Protein AF-A0A6G8PXY1-F1 (afdb_monomer)

InterPro domains:
  IPR009100 Acyl-CoA dehydrogenase/oxidase, N-terminal and middle domain superfamily [SSF56645] (27-112)
  IPR013786 Acyl-CoA dehydrogenase/oxidase, N-terminal [PF02771] (33-101)
  IPR037069 Acyl-CoA dehydrogenase/oxidase, N-terminal domain superfamily [G3DSA:1.10.540.10] (20-111)

Organism: NCBI:txid2653852

Sequence (145 aa):
MKAVEERNGASGGWVGPGSAGFDRLLEGIGAGAAARDADPAFPEEPFRSLASAGLLSLPVPELPDGPGRRATVGEEWRVLRAVAAADGSVGRILDGHYNAVERLTVLAPSPFAAGSSRRSPPGSCAWGSGGRPRPRRGRARAPRA

Secondary structure (DSSP, 8-state):
----------SS----TTSHHHHHHHHHHHTTHHHHHHS----HHHHHHHHHTTGGGTTSPPPTT-SSPPPPHHHHHHHHHHHHHH-HHHHHHHHHHHHHHHHHHHHS-HHHHHHHTTS--TT------S--PPP--PPPPPPP-

Solvent-accessible surface area (backbone atoms only — not comparable to full-atom values): 9081 Å² total; per-residue (Å²): 140,78,84,84,76,85,77,86,78,84,90,74,69,68,54,50,89,95,35,75,65,30,53,53,50,39,51,62,40,28,75,49,30,71,60,35,73,75,53,82,64,84,63,60,66,52,52,46,51,37,26,70,30,47,62,74,55,37,70,49,76,60,51,101,89,47,92,68,79,53,57,50,70,72,53,52,51,51,52,45,52,51,41,29,72,35,19,56,69,59,21,53,49,49,51,44,25,46,51,48,50,46,48,40,65,76,66,42,62,71,73,52,55,67,47,58,76,73,68,58,61,91,63,74,76,89,53,56,90,71,76,77,81,77,80,78,81,74,80,81,79,77,84,80,130

Radius of gyration: 18.7 Å; Cα contacts (8 Å, |Δi|>4): 109; chains: 1; bounding box: 47×66×46 Å

pLDDT: mean 73.66, std 24.84, range [31.2, 98.44]

Structure (mmCIF, N/CA/C/O backbone):
data_AF-A0A6G8PXY1-F1
#
_entry.id   AF-A0A6G8PXY1-F1
#
loop_
_atom_site.group_PDB
_atom_site.id
_atom_site.type_symbol
_atom_site.label_atom_id
_atom_site.label_alt_id
_atom_site.label_comp_id
_atom_site.label_asym_id
_atom_site.label_entity_id
_atom_site.label_seq_id
_atom_site.pdbx_PDB_ins_code
_atom_site.Cartn_x
_atom_site.Cartn_y
_atom_site.Cartn_z
_atom_site.occupancy
_atom_site.B_iso_or_equiv
_atom_site.auth_seq_id
_atom_site.auth_comp_id
_atom_site.auth_asym_id
_atom_site.auth_atom_id
_atom_site.pdbx_PDB_model_num
ATOM 1 N N . MET A 1 1 ? -29.220 -22.971 12.466 1.00 35.88 1 MET A N 1
ATOM 2 C CA . MET A 1 1 ? -28.282 -22.618 11.379 1.00 35.88 1 MET A CA 1
ATOM 3 C C . MET A 1 1 ? -28.908 -21.487 10.575 1.00 35.88 1 MET A C 1
ATOM 5 O O . MET A 1 1 ? -29.865 -21.741 9.859 1.00 35.88 1 MET A O 1
ATOM 9 N N . LYS A 1 2 ? -28.478 -20.235 10.785 1.00 31.20 2 LYS A N 1
ATOM 10 C CA . LYS A 1 2 ? -28.945 -19.075 10.007 1.00 31.20 2 LYS A CA 1
ATOM 11 C C . LYS A 1 2 ? -27.830 -18.661 9.054 1.00 31.20 2 LYS A C 1
ATOM 13 O O . LYS A 1 2 ? -26.686 -18.539 9.482 1.00 31.20 2 LYS A O 1
ATOM 18 N N . ALA A 1 3 ? -28.198 -18.511 7.786 1.00 33.19 3 ALA A N 1
ATOM 19 C CA . ALA A 1 3 ? -27.344 -18.040 6.712 1.00 33.19 3 ALA A CA 1
ATOM 20 C C . ALA A 1 3 ? -26.715 -16.687 7.075 1.00 33.19 3 ALA A C 1
ATOM 22 O O . ALA A 1 3 ? -27.399 -15.790 7.571 1.00 33.19 3 ALA A O 1
ATOM 23 N N . VAL A 1 4 ? -25.407 -16.573 6.847 1.00 36.88 4 VAL A N 1
ATOM 24 C CA . VAL A 1 4 ? -24.683 -15.304 6.877 1.00 36.88 4 VAL A CA 1
ATOM 25 C C . VAL A 1 4 ? -24.934 -14.644 5.530 1.00 36.88 4 VAL A C 1
ATOM 27 O O . VAL A 1 4 ? -24.418 -15.074 4.506 1.00 36.88 4 VAL A O 1
ATOM 30 N N . GLU A 1 5 ? -25.816 -13.656 5.547 1.00 33.09 5 GLU A N 1
ATOM 31 C CA . GLU A 1 5 ? -26.174 -12.834 4.402 1.00 33.09 5 GLU A CA 1
ATOM 32 C C . GLU A 1 5 ? -25.056 -11.811 4.160 1.00 33.09 5 GLU A C 1
ATOM 34 O O . GLU A 1 5 ? -24.756 -10.976 5.020 1.00 33.09 5 GLU A O 1
ATOM 39 N N . GLU A 1 6 ? -24.409 -11.925 2.999 1.00 41.97 6 GLU A N 1
ATOM 40 C CA . GLU A 1 6 ? -23.443 -10.963 2.477 1.00 41.97 6 GLU A CA 1
ATOM 41 C C . GLU A 1 6 ? -24.106 -9.589 2.354 1.00 41.97 6 GLU A C 1
ATOM 43 O O . GLU A 1 6 ? -24.985 -9.359 1.523 1.00 41.97 6 GLU A O 1
ATOM 48 N N . ARG A 1 7 ? -23.681 -8.645 3.196 1.00 40.31 7 ARG A N 1
ATOM 49 C CA . ARG A 1 7 ? -24.089 -7.247 3.065 1.00 40.31 7 ARG A CA 1
ATOM 50 C C . ARG A 1 7 ? -23.106 -6.528 2.153 1.00 40.31 7 ARG A C 1
ATOM 52 O O . ARG A 1 7 ? -22.004 -6.178 2.565 1.00 40.31 7 ARG A O 1
ATOM 59 N N . ASN A 1 8 ? -23.555 -6.300 0.921 1.00 40.78 8 ASN A N 1
ATOM 60 C CA . ASN A 1 8 ? -22.999 -5.329 -0.016 1.00 40.78 8 ASN A CA 1
ATOM 61 C C . ASN A 1 8 ? -22.863 -3.951 0.662 1.00 40.78 8 ASN A C 1
ATOM 63 O O . ASN A 1 8 ? -23.861 -3.316 1.004 1.00 40.78 8 ASN A O 1
ATOM 67 N N . GLY A 1 9 ? -21.618 -3.517 0.880 1.00 32.31 9 GLY A N 1
ATOM 68 C CA . GLY A 1 9 ? -21.267 -2.235 1.494 1.00 32.31 9 GLY A CA 1
ATOM 69 C C . GLY A 1 9 ? -21.221 -1.089 0.480 1.00 32.31 9 GLY A C 1
ATOM 70 O O . GLY A 1 9 ? -20.719 -1.240 -0.632 1.00 32.31 9 GLY A O 1
ATOM 71 N N . ALA A 1 10 ? -21.762 0.058 0.883 1.00 37.19 10 ALA A N 1
ATOM 72 C CA . ALA A 1 10 ? -21.988 1.242 0.066 1.00 37.19 10 ALA A CA 1
ATOM 73 C C . ALA A 1 10 ? -20.711 2.050 -0.272 1.00 37.19 10 ALA A C 1
ATOM 75 O O . ALA A 1 10 ? -19.890 2.332 0.594 1.00 37.19 10 ALA A O 1
ATOM 76 N N . SER A 1 11 ? -20.619 2.452 -1.549 1.00 41.25 11 SER A N 1
ATOM 77 C CA . SER A 1 11 ? -20.030 3.683 -2.126 1.00 41.25 11 SER A CA 1
ATOM 78 C C . SER A 1 11 ? -18.721 4.250 -1.540 1.00 41.25 11 SER A C 1
ATOM 80 O O . SER A 1 11 ? -18.736 5.159 -0.713 1.00 41.25 11 SER A O 1
ATOM 82 N N . GLY A 1 12 ? -17.595 3.790 -2.096 1.00 43.91 12 GLY A N 1
ATOM 83 C CA . GLY A 1 12 ? -16.233 4.294 -1.870 1.00 43.91 12 GLY A CA 1
ATOM 84 C C . GLY A 1 12 ? -15.242 3.146 -2.047 1.00 43.91 12 GLY A C 1
ATOM 85 O O . GLY A 1 12 ? -14.830 2.548 -1.063 1.00 43.91 12 GLY A O 1
ATOM 86 N N . GLY A 1 13 ? -14.994 2.755 -3.303 1.00 57.94 13 GLY A N 1
ATOM 87 C CA . GLY A 1 13 ? -14.537 1.420 -3.718 1.00 57.94 13 GLY A CA 1
ATOM 88 C C . GLY A 1 13 ? -13.261 0.908 -3.051 1.00 57.94 13 GLY A C 1
ATOM 89 O O . GLY A 1 13 ? -12.173 1.038 -3.602 1.00 57.94 13 GLY A O 1
ATOM 90 N N . TRP A 1 14 ? -13.409 0.258 -1.900 1.00 66.81 14 TRP A N 1
ATOM 91 C CA . TRP A 1 14 ? -12.370 -0.591 -1.341 1.00 66.81 14 TRP A CA 1
ATOM 92 C C . TRP A 1 14 ? -12.110 -1.756 -2.295 1.00 66.81 14 TRP A C 1
ATOM 94 O O . TRP A 1 14 ? -13.006 -2.544 -2.606 1.00 66.81 14 TRP A O 1
ATOM 104 N N . VAL A 1 15 ? -10.869 -1.858 -2.758 1.00 77.25 15 VAL A N 1
ATOM 105 C CA . VAL A 1 15 ? -10.407 -2.954 -3.605 1.00 77.25 15 VAL A CA 1
ATOM 106 C C . VAL A 1 15 ? -9.635 -3.929 -2.719 1.00 77.25 15 VAL A C 1
ATOM 108 O O . VAL A 1 15 ? -8.448 -3.750 -2.449 1.00 77.25 15 VAL A O 1
ATOM 111 N N . GLY A 1 16 ? -10.348 -4.920 -2.185 1.00 80.75 16 GLY A N 1
ATOM 112 C CA . GLY A 1 16 ? -9.810 -5.853 -1.196 1.00 80.75 16 GLY A CA 1
ATOM 113 C C . GLY A 1 16 ? -8.918 -6.954 -1.786 1.00 80.75 16 GLY A C 1
ATOM 114 O O . GLY A 1 16 ? -9.104 -7.326 -2.951 1.00 80.75 16 GLY A O 1
ATOM 115 N N . PRO A 1 17 ? -7.993 -7.530 -0.989 1.00 86.62 17 PRO A N 1
ATOM 116 C CA . PRO A 1 17 ? -7.216 -8.704 -1.385 1.00 86.62 17 PRO A CA 1
ATOM 117 C C . PRO A 1 17 ? -8.090 -9.849 -1.906 1.00 86.62 17 PRO A C 1
ATOM 119 O O . PRO A 1 17 ? -9.110 -10.169 -1.298 1.00 86.62 17 PRO A O 1
ATOM 122 N N . GLY A 1 18 ? -7.669 -10.481 -3.006 1.00 85.19 18 GLY A N 1
ATOM 123 C CA . GLY A 1 18 ? -8.407 -11.571 -3.657 1.00 85.19 18 GLY A CA 1
ATOM 124 C C . GLY A 1 18 ? -9.500 -11.117 -4.632 1.00 85.19 18 GLY A C 1
ATOM 125 O O . GLY A 1 18 ? -10.231 -11.954 -5.153 1.00 85.19 18 GLY A O 1
ATOM 126 N N . SER A 1 19 ? -9.628 -9.810 -4.884 1.00 92.19 19 SER A N 1
ATOM 127 C CA . SER A 1 19 ? -10.491 -9.278 -5.943 1.00 92.19 19 SER A CA 1
ATOM 128 C C . SER A 1 19 ? -9.710 -9.036 -7.236 1.00 92.19 19 SER A C 1
ATOM 130 O O . SER A 1 19 ? -8.560 -8.606 -7.203 1.00 92.19 19 SER A O 1
ATOM 132 N N . ALA A 1 20 ? -10.374 -9.172 -8.388 1.00 93.44 20 ALA A N 1
ATOM 133 C CA . ALA A 1 20 ? -9.759 -8.881 -9.688 1.00 93.44 20 ALA A CA 1
ATOM 134 C C . ALA A 1 20 ? -9.265 -7.425 -9.816 1.00 93.44 20 ALA A C 1
ATOM 136 O O . ALA A 1 20 ? -8.325 -7.139 -10.554 1.00 93.44 20 ALA A O 1
ATOM 137 N N . GLY A 1 21 ? -9.899 -6.482 -9.107 1.00 94.06 21 GLY A N 1
ATOM 138 C CA . GLY A 1 21 ? -9.422 -5.100 -9.046 1.00 94.06 21 GLY A CA 1
ATOM 139 C C . GLY A 1 21 ? -8.091 -4.979 -8.303 1.00 94.06 21 GLY A C 1
ATOM 140 O O . GLY A 1 21 ? -7.250 -4.170 -8.688 1.00 94.06 21 GLY A O 1
ATOM 141 N N . PHE A 1 22 ? -7.895 -5.786 -7.258 1.00 95.88 22 PHE A N 1
ATOM 142 C CA . PHE A 1 22 ? -6.674 -5.779 -6.459 1.00 95.88 22 PHE A CA 1
ATOM 143 C C . PHE A 1 22 ? -5.521 -6.372 -7.252 1.00 95.88 22 PHE A C 1
ATOM 145 O O . PHE A 1 22 ? -4.450 -5.777 -7.301 1.00 95.88 22 PHE A O 1
ATOM 152 N N . ASP A 1 23 ? -5.773 -7.473 -7.954 1.00 96.75 23 ASP A N 1
ATOM 153 C CA . ASP A 1 23 ? -4.770 -8.124 -8.794 1.00 96.75 23 ASP A CA 1
ATOM 154 C C . ASP A 1 23 ? -4.279 -7.179 -9.902 1.00 96.75 23 ASP A C 1
ATOM 156 O O . ASP A 1 23 ? -3.077 -6.975 -10.052 1.00 96.75 23 ASP A O 1
ATOM 160 N N . ARG A 1 24 ? -5.195 -6.479 -10.589 1.00 97.00 24 ARG A N 1
ATOM 161 C CA . ARG A 1 24 ? -4.835 -5.455 -11.592 1.00 97.00 24 ARG A CA 1
ATOM 162 C C . ARG A 1 24 ? -4.035 -4.294 -11.006 1.00 97.00 24 ARG A C 1
ATOM 164 O O . ARG A 1 24 ? -3.137 -3.766 -11.660 1.00 97.00 24 ARG A O 1
ATOM 171 N N . LEU A 1 25 ? -4.368 -3.866 -9.787 1.00 97.12 25 LEU A N 1
ATOM 172 C CA . LEU A 1 25 ? -3.605 -2.835 -9.087 1.00 97.12 25 LEU A CA 1
ATOM 173 C C . LEU A 1 25 ? -2.172 -3.318 -8.821 1.00 97.12 25 LEU A C 1
ATOM 175 O O . LEU A 1 25 ? -1.230 -2.568 -9.071 1.00 97.12 25 LEU A O 1
ATOM 179 N N . LEU A 1 26 ? -1.995 -4.559 -8.360 1.00 98.25 26 LEU A N 1
ATOM 180 C CA . LEU A 1 26 ? -0.672 -5.136 -8.110 1.00 98.25 26 LEU A CA 1
ATOM 181 C C . LEU A 1 26 ? 0.139 -5.300 -9.398 1.00 98.25 26 LEU A C 1
ATOM 183 O O . LEU A 1 26 ? 1.320 -4.965 -9.404 1.00 98.25 26 LEU A O 1
ATOM 187 N N . GLU A 1 27 ? -0.486 -5.746 -10.489 1.00 97.94 27 GLU A N 1
ATOM 188 C CA . GLU A 1 27 ? 0.149 -5.818 -11.811 1.00 97.94 27 GLU A CA 1
ATOM 189 C C . GLU A 1 27 ? 0.673 -4.445 -12.255 1.00 97.94 27 GLU A C 1
ATOM 191 O O . GLU A 1 27 ? 1.832 -4.317 -12.653 1.00 97.94 27 GLU A O 1
ATOM 196 N N . GLY A 1 28 ? -0.147 -3.395 -12.125 1.00 97.56 28 GLY A N 1
ATOM 197 C CA . GLY A 1 28 ? 0.248 -2.026 -12.464 1.00 97.56 28 GLY A CA 1
ATOM 198 C C . GLY A 1 28 ? 1.390 -1.491 -11.594 1.00 97.56 28 GLY A C 1
ATOM 199 O O . GLY A 1 28 ? 2.280 -0.799 -12.092 1.00 97.56 28 GLY A O 1
ATOM 200 N N . ILE A 1 29 ? 1.406 -1.840 -10.305 1.00 97.75 29 ILE A N 1
ATOM 201 C CA . ILE A 1 29 ? 2.520 -1.518 -9.407 1.00 97.75 29 ILE A CA 1
ATOM 202 C C . ILE A 1 29 ? 3.787 -2.253 -9.863 1.00 97.75 29 ILE A C 1
ATOM 204 O O . ILE A 1 29 ? 4.815 -1.607 -10.084 1.00 97.75 29 ILE A O 1
ATOM 208 N N . GLY A 1 30 ? 3.711 -3.569 -10.064 1.00 98.12 30 GLY A N 1
ATOM 209 C CA . GLY A 1 30 ? 4.861 -4.406 -10.406 1.00 98.12 30 GLY A CA 1
ATOM 210 C C . GLY A 1 30 ? 5.480 -4.101 -11.770 1.00 98.12 30 GLY A C 1
ATOM 211 O O . GLY A 1 30 ? 6.696 -4.203 -11.924 1.00 98.12 30 GLY A O 1
ATOM 212 N N . ALA A 1 31 ? 4.692 -3.620 -12.737 1.00 97.38 31 ALA A N 1
ATOM 213 C CA . ALA A 1 31 ? 5.172 -3.263 -14.075 1.00 97.38 31 ALA A CA 1
ATOM 214 C C . ALA A 1 31 ? 6.335 -2.248 -14.076 1.00 97.38 31 ALA A C 1
ATOM 216 O O . ALA A 1 31 ? 7.140 -2.229 -15.005 1.00 97.38 31 ALA A O 1
ATOM 217 N N . GLY A 1 32 ? 6.444 -1.406 -13.041 1.00 93.44 32 GLY A N 1
ATOM 218 C CA . GLY A 1 32 ? 7.516 -0.414 -12.913 1.00 93.44 32 GLY A CA 1
ATOM 219 C C . GLY A 1 32 ? 8.640 -0.773 -11.936 1.00 93.44 32 GLY A C 1
ATOM 220 O O . GLY A 1 32 ? 9.520 0.065 -11.734 1.00 93.44 32 GLY A O 1
ATOM 221 N N . ALA A 1 33 ? 8.612 -1.954 -11.309 1.00 96.50 33 ALA A N 1
ATOM 222 C CA . ALA A 1 33 ? 9.507 -2.288 -10.197 1.00 96.50 33 ALA A CA 1
ATOM 223 C C . ALA A 1 33 ? 10.986 -2.299 -10.614 1.00 96.50 33 ALA A C 1
ATOM 225 O O . ALA A 1 33 ? 11.789 -1.557 -10.056 1.00 96.50 33 ALA A O 1
ATOM 226 N N . ALA A 1 34 ? 11.332 -3.039 -11.673 1.00 96.38 34 ALA A N 1
ATOM 227 C CA . ALA A 1 34 ? 12.716 -3.140 -12.145 1.00 96.38 34 ALA A CA 1
ATOM 228 C C . ALA A 1 34 ? 13.313 -1.781 -12.561 1.00 96.38 34 ALA A C 1
ATOM 230 O O . ALA A 1 34 ? 14.487 -1.510 -12.319 1.00 96.38 34 ALA A O 1
ATOM 231 N N . ALA A 1 35 ? 12.501 -0.908 -13.167 1.00 94.69 35 ALA A N 1
ATOM 232 C CA . ALA A 1 35 ? 12.940 0.432 -13.547 1.00 94.69 35 ALA A CA 1
ATOM 233 C C . ALA A 1 35 ? 13.239 1.304 -12.317 1.00 94.69 35 ALA A C 1
ATOM 235 O O . ALA A 1 35 ? 14.234 2.022 -12.312 1.00 94.69 35 ALA A O 1
ATOM 236 N N . ARG A 1 36 ? 12.413 1.216 -11.265 1.00 94.06 36 ARG A N 1
ATOM 237 C CA . ARG A 1 36 ? 12.638 1.937 -10.001 1.00 94.06 36 ARG A CA 1
ATOM 238 C C . ARG A 1 36 ? 13.818 1.396 -9.206 1.00 94.06 36 ARG A C 1
ATOM 240 O O . ARG A 1 36 ? 14.513 2.181 -8.569 1.00 94.06 36 ARG A O 1
ATOM 247 N N . ASP A 1 37 ? 14.057 0.090 -9.254 1.00 94.31 37 ASP A N 1
ATOM 248 C CA . ASP A 1 37 ? 15.242 -0.506 -8.634 1.00 94.31 37 ASP A CA 1
ATOM 249 C C . ASP A 1 37 ? 16.530 -0.011 -9.312 1.00 94.31 37 ASP A C 1
ATOM 251 O O . ASP A 1 37 ? 17.528 0.240 -8.637 1.00 94.31 37 ASP A O 1
ATOM 255 N N . ALA A 1 38 ? 16.501 0.171 -10.637 1.00 96.00 38 ALA A N 1
ATOM 256 C CA . ALA A 1 38 ? 17.633 0.682 -11.408 1.00 96.00 38 ALA A CA 1
ATOM 257 C C . ALA A 1 38 ? 17.839 2.203 -11.264 1.00 96.00 38 ALA A C 1
ATOM 259 O O . ALA A 1 38 ? 18.981 2.659 -11.207 1.00 96.00 38 ALA A O 1
ATOM 260 N N . ASP A 1 39 ? 16.757 2.984 -11.203 1.00 95.12 39 ASP A N 1
ATOM 261 C CA . ASP A 1 39 ? 16.779 4.443 -11.037 1.00 95.12 39 ASP A CA 1
ATOM 262 C C . ASP A 1 39 ? 15.800 4.878 -9.929 1.00 95.12 39 ASP A C 1
ATOM 264 O O . ASP A 1 39 ? 14.612 5.116 -10.188 1.00 95.12 39 ASP A O 1
ATOM 268 N N . PRO A 1 40 ? 16.268 4.951 -8.666 1.00 91.88 40 PRO A N 1
ATOM 269 C CA . PRO A 1 40 ? 15.403 5.212 -7.525 1.00 91.88 40 PRO A CA 1
ATOM 270 C C . PRO A 1 40 ? 14.720 6.581 -7.586 1.00 91.88 40 PRO A C 1
ATOM 272 O O . PRO A 1 40 ? 15.336 7.634 -7.402 1.00 91.88 40 PRO A O 1
ATOM 275 N N . ALA A 1 41 ? 13.399 6.553 -7.733 1.00 91.50 41 ALA A N 1
ATOM 276 C CA . ALA A 1 41 ? 12.526 7.716 -7.666 1.00 91.50 41 ALA A CA 1
ATOM 277 C C . ALA A 1 41 ? 11.288 7.413 -6.817 1.00 91.50 41 ALA A C 1
ATOM 279 O O . ALA A 1 41 ? 10.913 6.256 -6.616 1.00 91.50 41 ALA A O 1
ATOM 280 N N . PHE A 1 42 ? 10.632 8.461 -6.313 1.00 94.06 42 PHE A N 1
ATOM 281 C CA . PHE A 1 42 ? 9.383 8.276 -5.581 1.00 94.06 42 PHE A CA 1
ATOM 282 C C . PHE A 1 42 ? 8.294 7.706 -6.516 1.00 94.06 42 PHE A C 1
ATOM 284 O O . PHE A 1 42 ? 8.077 8.255 -7.600 1.00 94.06 42 PHE A O 1
ATOM 291 N N . PRO A 1 43 ? 7.587 6.631 -6.119 1.00 95.94 43 PRO A N 1
ATOM 292 C CA . PRO A 1 43 ? 6.592 5.971 -6.959 1.00 95.94 43 PRO A CA 1
ATOM 293 C C . PRO A 1 43 ? 5.241 6.710 -6.944 1.00 95.94 43 PRO A C 1
ATOM 295 O O . PRO A 1 43 ? 4.273 6.251 -6.337 1.00 95.94 43 PRO A O 1
ATOM 298 N N . GLU A 1 44 ? 5.162 7.854 -7.634 1.00 96.06 44 GLU A N 1
ATOM 299 C CA . GLU A 1 44 ? 3.960 8.708 -7.665 1.00 96.06 44 GLU A CA 1
ATOM 300 C C . GLU A 1 44 ? 2.698 7.974 -8.153 1.00 96.06 44 GLU A C 1
ATOM 302 O O . GLU A 1 44 ? 1.675 7.995 -7.468 1.00 96.06 44 GLU A O 1
ATOM 307 N N . GLU A 1 45 ? 2.758 7.300 -9.307 1.00 96.44 45 GLU A N 1
ATOM 308 C CA . GLU A 1 45 ? 1.594 6.599 -9.879 1.00 96.44 45 GLU A CA 1
ATOM 309 C C . GLU A 1 45 ? 1.132 5.391 -9.039 1.00 96.44 45 GLU A C 1
ATOM 311 O O . GLU A 1 45 ? -0.072 5.286 -8.767 1.00 96.44 45 GLU A O 1
ATOM 316 N N . PRO A 1 46 ? 2.031 4.514 -8.535 1.00 97.31 46 PRO A N 1
ATOM 317 C CA . PRO A 1 46 ? 1.653 3.499 -7.552 1.00 97.31 46 PRO A CA 1
ATOM 318 C C . PRO A 1 46 ? 0.923 4.081 -6.338 1.00 97.31 46 PRO A C 1
ATOM 320 O O . PRO A 1 46 ? -0.137 3.582 -5.964 1.00 97.31 46 PRO A O 1
ATOM 323 N N . PHE A 1 47 ? 1.423 5.174 -5.751 1.00 97.25 47 PHE A N 1
ATOM 324 C CA . PHE A 1 47 ? 0.779 5.784 -4.583 1.00 97.25 47 PHE A CA 1
ATOM 325 C C . PHE A 1 47 ? -0.564 6.438 -4.908 1.00 97.25 47 PHE A C 1
ATOM 327 O O . PHE A 1 47 ? -1.494 6.341 -4.105 1.00 97.25 47 PHE A O 1
ATOM 334 N N . ARG A 1 48 ? -0.717 7.044 -6.091 1.00 96.25 48 ARG A N 1
ATOM 335 C CA . ARG A 1 48 ? -2.018 7.546 -6.556 1.00 96.25 48 ARG A CA 1
ATOM 336 C C . ARG A 1 48 ? -3.037 6.412 -6.701 1.00 96.25 48 ARG A C 1
ATOM 338 O O . ARG A 1 48 ? -4.195 6.575 -6.309 1.00 96.25 48 ARG A O 1
ATOM 345 N N . SER A 1 49 ? -2.603 5.260 -7.206 1.00 95.81 49 SER A N 1
ATOM 346 C CA . SER A 1 49 ? -3.447 4.070 -7.365 1.00 95.81 49 SER A CA 1
ATOM 347 C C . SER A 1 49 ? -3.858 3.482 -6.011 1.00 95.81 49 SER A C 1
ATOM 349 O O . SER A 1 49 ? -5.043 3.250 -5.778 1.00 95.81 49 SER A O 1
ATOM 351 N N . LEU A 1 50 ? -2.909 3.338 -5.077 1.00 95.69 50 LEU A N 1
ATOM 352 C CA . LEU A 1 50 ? -3.178 2.900 -3.700 1.00 95.69 50 LEU A CA 1
ATOM 353 C C . LEU A 1 50 ? -4.160 3.834 -2.980 1.00 95.69 50 LEU A C 1
ATOM 355 O O . LEU A 1 50 ? -5.060 3.367 -2.281 1.00 95.69 50 LEU A O 1
ATOM 359 N N . ALA A 1 51 ? -4.017 5.149 -3.162 1.00 92.75 51 ALA A N 1
ATOM 360 C CA . ALA A 1 51 ? -4.922 6.127 -2.572 1.00 92.75 51 ALA A CA 1
ATOM 361 C C . ALA A 1 51 ? -6.338 6.029 -3.153 1.00 92.75 51 ALA A C 1
ATOM 363 O O . ALA A 1 51 ? -7.312 6.050 -2.404 1.00 92.75 51 ALA A O 1
ATOM 364 N N . SER A 1 52 ? -6.448 5.875 -4.474 1.00 90.69 52 SER A N 1
ATOM 365 C CA . SER A 1 52 ? -7.735 5.737 -5.168 1.00 90.69 52 SER A CA 1
ATOM 366 C C . SER A 1 52 ? -8.471 4.451 -4.774 1.00 90.69 52 SER A C 1
ATOM 368 O O . SER A 1 52 ? -9.696 4.437 -4.736 1.00 90.69 52 SER A O 1
ATOM 370 N N . ALA A 1 53 ? -7.729 3.396 -4.425 1.00 91.06 53 ALA A N 1
ATOM 371 C CA . ALA A 1 53 ? -8.258 2.135 -3.901 1.00 91.06 53 ALA A CA 1
ATOM 372 C C . ALA A 1 53 ? -8.573 2.163 -2.387 1.00 91.06 53 ALA A C 1
ATOM 374 O O . ALA A 1 53 ? -8.965 1.143 -1.817 1.00 91.06 53 ALA A O 1
ATOM 375 N N . GLY A 1 54 ? -8.354 3.299 -1.712 1.00 90.75 54 GLY A N 1
ATOM 376 C CA . GLY A 1 54 ? -8.557 3.450 -0.267 1.00 90.75 54 GLY A CA 1
ATOM 377 C C . GLY A 1 54 ? -7.516 2.736 0.605 1.00 90.75 54 GLY A C 1
ATOM 378 O O . GLY A 1 54 ? -7.662 2.686 1.825 1.00 90.75 54 GLY A O 1
ATOM 379 N N . LEU A 1 55 ? -6.442 2.198 0.017 1.00 93.00 55 LEU A N 1
ATOM 380 C CA . LEU A 1 55 ? -5.476 1.349 0.724 1.00 93.00 55 LEU A CA 1
ATOM 381 C C . LEU A 1 55 ? -4.524 2.135 1.637 1.00 93.00 55 LEU A C 1
ATOM 383 O O . LEU A 1 55 ? -3.952 1.559 2.560 1.00 93.00 55 LEU A O 1
ATOM 387 N N . LEU A 1 56 ? -4.379 3.448 1.431 1.00 92.88 56 LEU A N 1
ATOM 388 C CA . LEU A 1 56 ? -3.625 4.316 2.348 1.00 92.88 56 LEU A CA 1
ATOM 389 C C . LEU A 1 56 ? -4.372 4.557 3.671 1.00 92.88 56 LEU A C 1
ATOM 391 O O . LEU A 1 56 ? -3.757 4.845 4.689 1.00 92.88 56 LEU A O 1
ATOM 395 N N . SER A 1 57 ? -5.696 4.404 3.682 1.00 90.00 57 SER A N 1
ATOM 396 C CA . SER A 1 57 ? -6.525 4.691 4.856 1.00 90.00 57 SER A CA 1
ATOM 397 C C . SER A 1 57 ? -6.795 3.470 5.739 1.00 90.00 57 SER A C 1
ATOM 399 O O . SER A 1 57 ? -7.455 3.616 6.760 1.00 90.00 57 SER A O 1
ATOM 401 N N . LEU A 1 58 ? -6.273 2.283 5.403 1.00 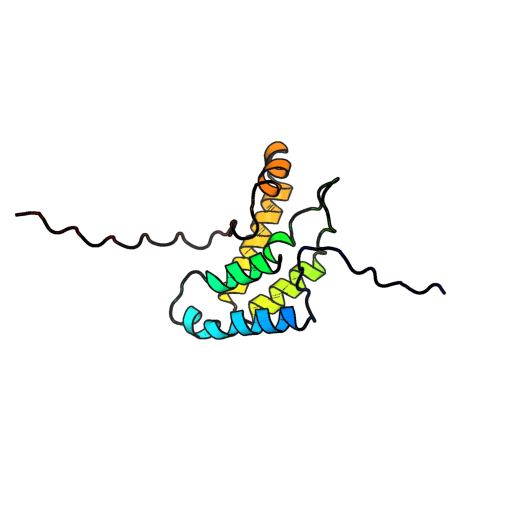89.56 58 LEU A N 1
ATOM 402 C CA . LEU A 1 58 ? -6.488 1.062 6.194 1.00 89.56 58 LEU A CA 1
ATOM 403 C C . LEU A 1 58 ? -6.138 1.181 7.692 1.00 89.56 58 LEU A C 1
ATOM 405 O O . LEU A 1 58 ? -6.950 0.727 8.499 1.00 89.56 58 LEU A O 1
ATOM 409 N N . PRO A 1 59 ? -5.003 1.787 8.102 1.00 88.50 59 PRO A N 1
ATOM 410 C CA . PRO A 1 59 ? -4.652 1.881 9.522 1.00 88.50 59 PRO A CA 1
ATOM 411 C C . PRO A 1 59 ? -5.421 2.981 10.271 1.00 88.50 59 PRO A C 1
ATOM 413 O O . PRO A 1 59 ? -5.293 3.082 11.495 1.00 88.50 59 PRO A O 1
ATOM 416 N N . VAL A 1 60 ? -6.195 3.818 9.565 1.00 86.44 60 VAL A N 1
ATOM 417 C CA . VAL A 1 60 ? -6.942 4.925 10.170 1.00 86.44 60 VAL A CA 1
ATOM 418 C C . VAL A 1 60 ? -8.029 4.348 11.089 1.00 86.44 60 VAL A C 1
ATOM 420 O O . VAL A 1 60 ? -8.818 3.510 10.646 1.00 86.44 60 VAL A O 1
ATOM 423 N N . PRO A 1 61 ? -8.087 4.762 12.368 1.00 79.06 61 PRO A N 1
ATOM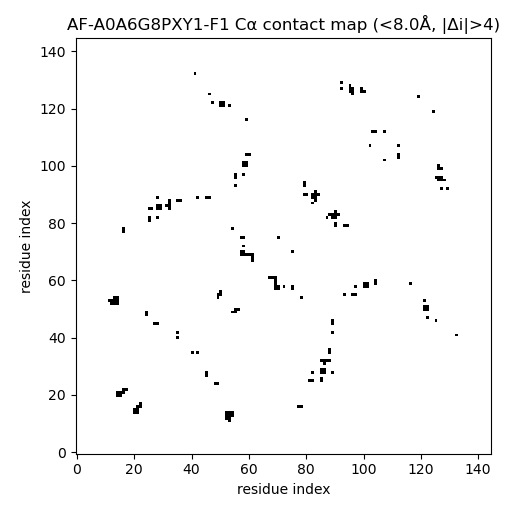 424 C CA . PRO A 1 61 ? -9.129 4.319 13.285 1.00 79.06 61 PRO A CA 1
ATOM 425 C C . PRO A 1 61 ? -10.525 4.690 12.797 1.00 79.06 61 PRO A C 1
ATOM 427 O O . PRO A 1 61 ? -10.729 5.732 12.173 1.00 79.06 61 PRO A O 1
ATOM 430 N N . GLU A 1 62 ? -11.495 3.860 13.159 1.00 75.75 62 GLU A N 1
ATOM 431 C CA . GLU A 1 62 ? -12.903 4.175 12.962 1.00 75.75 62 GLU A CA 1
ATOM 432 C C . GLU A 1 62 ? -13.286 5.396 13.807 1.00 75.75 62 GLU A C 1
ATOM 434 O O . GLU A 1 62 ? -12.939 5.497 14.987 1.00 75.75 62 GLU A O 1
ATOM 439 N N . LEU A 1 63 ? -13.972 6.351 13.178 1.00 69.12 63 LEU A N 1
ATOM 440 C CA . LEU A 1 63 ? -14.542 7.499 13.874 1.00 69.12 63 LEU A CA 1
ATOM 441 C C . LEU A 1 63 ? -15.944 7.120 14.373 1.00 69.12 63 LEU A C 1
ATOM 443 O O . LEU A 1 63 ? -16.662 6.464 13.623 1.00 69.12 63 LEU A O 1
ATOM 447 N N . PRO A 1 64 ? -16.373 7.572 15.568 1.00 63.62 64 PRO A N 1
ATOM 448 C CA . PRO A 1 64 ? -17.676 7.213 16.144 1.00 63.62 64 PRO A CA 1
ATOM 449 C C . PRO A 1 64 ? -18.887 7.431 15.221 1.00 63.62 64 PRO A C 1
ATOM 451 O O . PRO A 1 64 ? -19.844 6.670 15.291 1.00 63.62 64 PRO A O 1
ATOM 454 N N . ASP A 1 65 ? -18.816 8.426 14.331 1.00 67.19 65 ASP A N 1
ATOM 455 C CA . ASP A 1 65 ? -19.870 8.766 13.361 1.00 67.19 65 ASP A CA 1
ATOM 456 C C . ASP A 1 65 ? -19.404 8.592 11.898 1.00 67.19 65 ASP A C 1
ATOM 458 O O . ASP A 1 65 ? -19.948 9.198 10.972 1.00 67.19 65 ASP A O 1
ATOM 462 N N . GLY A 1 66 ? -18.320 7.842 11.682 1.00 60.72 66 GLY A N 1
ATOM 463 C CA . GLY A 1 66 ? -17.717 7.634 10.370 1.00 60.72 66 GLY A CA 1
ATOM 464 C C . GLY A 1 66 ? -18.341 6.452 9.623 1.00 60.72 66 GLY A C 1
ATOM 465 O O . GLY A 1 66 ? -18.654 5.434 10.236 1.00 60.72 66 GLY A O 1
ATOM 466 N N . PRO A 1 67 ? -18.504 6.530 8.292 1.00 47.84 67 PRO A N 1
ATOM 467 C CA . PRO A 1 67 ? -18.897 5.366 7.514 1.00 47.84 67 PRO A CA 1
ATOM 468 C C . PRO A 1 67 ? -17.722 4.382 7.410 1.00 47.84 67 PRO A C 1
ATOM 470 O O . PRO A 1 67 ? -16.695 4.699 6.813 1.00 47.84 67 PRO A O 1
ATOM 473 N N . GLY A 1 68 ? -17.895 3.169 7.938 1.00 64.12 68 GLY A N 1
ATOM 474 C CA . GLY A 1 68 ? -17.014 2.028 7.663 1.00 64.12 68 GLY A CA 1
ATOM 475 C C . GLY A 1 68 ? -16.271 1.480 8.878 1.00 64.12 68 GLY A C 1
ATOM 476 O O . GLY A 1 68 ? -16.151 2.132 9.901 1.00 64.12 68 GLY A O 1
ATOM 477 N N . ARG A 1 69 ? -15.762 0.253 8.733 1.00 77.69 69 ARG A N 1
ATOM 478 C CA . ARG A 1 69 ? -15.050 -0.489 9.781 1.00 77.69 69 ARG A CA 1
ATOM 479 C C . ARG A 1 69 ? -13.543 -0.242 9.687 1.00 77.69 69 ARG A C 1
ATOM 481 O O . ARG A 1 69 ? -12.999 -0.233 8.579 1.00 77.69 69 ARG A O 1
ATOM 488 N N . ARG A 1 70 ? -12.845 -0.173 10.826 1.00 80.88 70 ARG A N 1
ATOM 489 C CA . ARG A 1 70 ? -11.368 -0.227 10.838 1.00 80.88 70 ARG A CA 1
ATOM 490 C C . ARG A 1 70 ? -10.874 -1.528 10.189 1.00 80.88 70 ARG A C 1
ATOM 492 O O . ARG A 1 70 ? -11.363 -2.617 10.510 1.00 80.88 70 ARG A O 1
ATOM 499 N N . ALA A 1 71 ? -9.865 -1.451 9.321 1.00 86.75 71 ALA A N 1
ATOM 500 C CA . ALA A 1 71 ? -9.194 -2.659 8.852 1.00 86.75 71 ALA A CA 1
ATOM 501 C C . ALA A 1 71 ? -8.620 -3.440 10.046 1.00 86.75 71 ALA A C 1
ATOM 503 O O . ALA A 1 71 ? -8.202 -2.869 11.055 1.00 86.75 71 ALA A O 1
ATOM 504 N N . THR A 1 72 ? -8.617 -4.765 9.960 1.00 89.62 72 THR A N 1
ATOM 505 C CA . THR A 1 72 ? -7.880 -5.582 10.926 1.00 89.62 72 THR A CA 1
ATOM 506 C C . THR A 1 72 ? -6.391 -5.522 10.609 1.00 89.62 72 THR A C 1
ATOM 508 O O . THR A 1 72 ? -6.003 -5.424 9.445 1.00 89.62 72 THR A O 1
ATOM 511 N N . VAL A 1 73 ? -5.547 -5.708 11.625 1.00 90.06 73 VAL A N 1
ATOM 512 C CA . VAL A 1 73 ? -4.094 -5.859 11.435 1.00 90.06 73 VAL A CA 1
ATOM 513 C C . VAL A 1 73 ? -3.800 -6.944 10.386 1.00 90.06 73 VAL A C 1
ATOM 515 O O . VAL A 1 73 ? -2.986 -6.752 9.492 1.00 90.06 73 VAL A O 1
ATOM 518 N N . GLY A 1 74 ? -4.530 -8.065 10.404 1.00 92.88 74 GLY A N 1
ATOM 519 C CA . GLY A 1 74 ? -4.372 -9.124 9.402 1.00 92.88 74 GLY A CA 1
ATOM 520 C C . GLY A 1 74 ? -4.642 -8.679 7.957 1.00 92.88 74 GLY A C 1
ATOM 521 O O . GLY A 1 74 ? -4.005 -9.190 7.037 1.00 92.88 74 GLY A O 1
ATOM 522 N N . GLU A 1 75 ? -5.556 -7.735 7.740 1.00 92.75 75 GLU A N 1
ATOM 523 C CA . GLU A 1 75 ? -5.847 -7.166 6.419 1.00 92.75 75 GLU A CA 1
ATOM 524 C C . GLU A 1 75 ? -4.787 -6.168 5.976 1.00 92.75 75 GLU A C 1
ATOM 526 O O . GLU A 1 75 ? -4.317 -6.268 4.843 1.00 92.75 75 GLU A O 1
ATOM 531 N N . GLU A 1 76 ? -4.361 -5.282 6.880 1.00 93.81 76 GLU A N 1
ATOM 532 C CA . GLU A 1 76 ? -3.244 -4.358 6.650 1.00 93.81 76 GLU A CA 1
ATOM 533 C C . GLU A 1 76 ? -2.000 -5.141 6.195 1.00 93.81 76 GLU A C 1
ATOM 535 O O . GLU A 1 76 ? -1.414 -4.857 5.150 1.00 93.81 76 GLU A O 1
ATOM 540 N N . TRP A 1 77 ? -1.666 -6.220 6.909 1.00 95.94 77 TRP A N 1
ATOM 541 C CA . TRP A 1 77 ? -0.528 -7.080 6.586 1.00 95.94 77 TRP A CA 1
ATOM 542 C C . TRP A 1 77 ? -0.682 -7.859 5.277 1.00 95.94 77 TRP A C 1
ATOM 544 O O . TRP A 1 77 ? 0.314 -8.100 4.594 1.00 95.94 77 TRP A O 1
ATOM 554 N N . ARG A 1 78 ? -1.896 -8.289 4.909 1.00 96.50 78 ARG A N 1
ATOM 555 C CA . ARG A 1 78 ? -2.126 -8.945 3.608 1.00 96.50 78 ARG A CA 1
ATOM 556 C C . ARG A 1 78 ? -1.871 -7.976 2.459 1.00 96.50 78 ARG A C 1
ATOM 558 O O . ARG A 1 78 ? -1.189 -8.355 1.510 1.00 96.50 78 ARG A O 1
ATOM 565 N N . VAL A 1 79 ? -2.368 -6.745 2.569 1.00 97.00 79 VAL A N 1
ATOM 566 C CA . VAL A 1 79 ? -2.133 -5.696 1.568 1.00 97.00 79 VAL A CA 1
ATOM 567 C C . VAL A 1 79 ? -0.652 -5.353 1.498 1.00 97.00 79 VAL A C 1
ATOM 569 O O . VAL A 1 79 ? -0.078 -5.385 0.412 1.00 97.00 79 VAL A O 1
ATOM 572 N N . LEU A 1 80 ? -0.012 -5.116 2.645 1.00 97.75 80 LEU A N 1
ATOM 573 C CA . LEU A 1 80 ? 1.399 -4.750 2.693 1.00 97.75 80 LEU A CA 1
ATOM 574 C C . LEU A 1 80 ? 2.292 -5.812 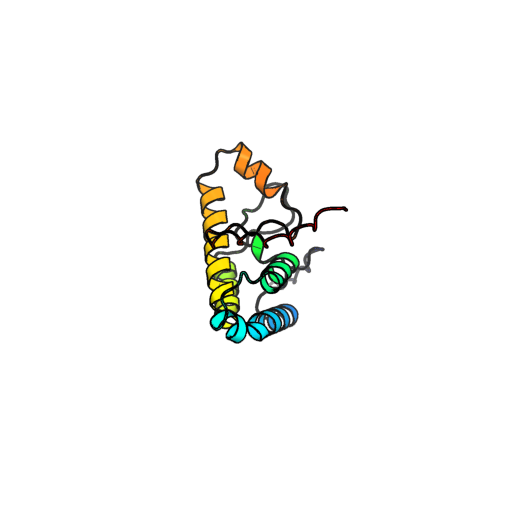2.041 1.00 97.75 80 LEU A C 1
ATOM 576 O O . LEU A 1 80 ? 3.131 -5.477 1.209 1.00 97.75 80 LEU A O 1
ATOM 580 N N . ARG A 1 81 ? 2.084 -7.097 2.366 1.00 98.25 81 ARG A N 1
ATOM 581 C CA . ARG A 1 81 ? 2.853 -8.194 1.757 1.00 98.25 81 ARG A CA 1
ATOM 582 C C . ARG A 1 81 ? 2.632 -8.293 0.253 1.00 98.25 81 ARG A C 1
ATOM 584 O O . ARG A 1 81 ? 3.592 -8.517 -0.473 1.00 98.25 81 ARG A O 1
ATOM 591 N N . ALA A 1 82 ? 1.396 -8.132 -0.209 1.00 98.38 82 ALA A N 1
ATOM 592 C CA . ALA A 1 82 ? 1.087 -8.210 -1.631 1.00 98.38 82 ALA A CA 1
ATOM 593 C C . ALA A 1 82 ? 1.725 -7.052 -2.418 1.00 98.38 82 ALA A C 1
ATOM 595 O O . ALA A 1 82 ? 2.349 -7.283 -3.450 1.00 98.38 82 ALA A O 1
ATOM 596 N N . VAL A 1 83 ? 1.651 -5.824 -1.895 1.00 98.31 83 VAL A N 1
ATOM 597 C CA . VAL A 1 83 ? 2.296 -4.652 -2.508 1.00 98.31 83 VAL A CA 1
ATOM 598 C C . VAL A 1 83 ? 3.817 -4.796 -2.499 1.00 98.31 83 VAL A C 1
ATOM 600 O O . VAL A 1 83 ? 4.445 -4.560 -3.523 1.00 98.31 83 VAL A O 1
ATOM 603 N N . ALA A 1 84 ? 4.410 -5.232 -1.384 1.00 98.19 84 ALA A N 1
ATOM 604 C CA . ALA A 1 84 ? 5.854 -5.449 -1.288 1.00 98.19 84 ALA A CA 1
ATOM 605 C C . ALA A 1 84 ? 6.358 -6.566 -2.217 1.00 98.19 84 ALA A C 1
ATOM 607 O O . ALA A 1 84 ? 7.484 -6.488 -2.698 1.00 98.19 84 ALA A O 1
ATOM 608 N N . ALA A 1 85 ? 5.536 -7.587 -2.479 1.00 98.31 85 ALA A N 1
ATOM 609 C CA . ALA A 1 85 ? 5.849 -8.634 -3.446 1.00 98.31 85 ALA A CA 1
ATOM 610 C C . ALA A 1 85 ? 5.785 -8.132 -4.899 1.00 98.31 85 ALA A C 1
ATOM 612 O O . ALA A 1 85 ? 6.577 -8.579 -5.723 1.00 98.31 85 ALA A O 1
ATOM 613 N N . ALA A 1 86 ? 4.868 -7.210 -5.211 1.00 98.19 86 ALA A N 1
ATOM 614 C CA . ALA A 1 86 ? 4.784 -6.585 -6.531 1.00 98.19 86 ALA A CA 1
ATOM 615 C C . ALA A 1 86 ? 5.925 -5.579 -6.764 1.00 98.19 86 ALA A C 1
ATOM 617 O O . ALA A 1 86 ? 6.508 -5.542 -7.842 1.00 98.19 86 ALA A O 1
ATOM 618 N N . ASP A 1 87 ? 6.249 -4.770 -5.754 1.00 98.44 87 ASP A N 1
ATOM 619 C CA . ASP A 1 87 ? 7.358 -3.818 -5.774 1.00 98.44 87 ASP A CA 1
ATOM 620 C C . ASP A 1 87 ? 7.854 -3.536 -4.347 1.00 98.44 87 ASP A C 1
ATOM 622 O O . ASP A 1 87 ? 7.155 -2.936 -3.521 1.00 98.44 87 ASP A O 1
ATOM 626 N N . GLY A 1 88 ? 9.101 -3.924 -4.065 1.00 96.62 88 GLY A N 1
ATOM 627 C CA . GLY A 1 88 ? 9.699 -3.775 -2.739 1.00 96.62 88 GLY A CA 1
ATOM 628 C C . GLY A 1 88 ? 9.882 -2.319 -2.296 1.00 96.62 88 GLY A C 1
ATOM 629 O O . GLY A 1 88 ? 9.731 -2.015 -1.109 1.00 96.62 88 GLY A O 1
ATOM 630 N N . SER A 1 89 ? 10.160 -1.399 -3.225 1.00 96.12 89 SER A N 1
ATOM 631 C CA . SER A 1 89 ? 10.303 0.032 -2.932 1.00 96.12 89 SER A CA 1
ATOM 632 C C . SER A 1 89 ? 8.965 0.646 -2.513 1.00 96.12 89 SER A C 1
ATOM 634 O O . SER A 1 89 ? 8.887 1.342 -1.496 1.00 96.12 89 SER A O 1
ATOM 636 N N . VAL A 1 90 ? 7.889 0.313 -3.233 1.00 98.19 90 VAL A N 1
ATOM 637 C CA . VAL A 1 90 ? 6.524 0.763 -2.927 1.00 98.19 90 VAL A CA 1
ATOM 638 C C . VAL A 1 90 ? 6.066 0.165 -1.603 1.00 98.19 90 VAL A C 1
ATOM 640 O O . VAL A 1 90 ? 5.586 0.901 -0.740 1.00 98.19 90 VAL A O 1
ATOM 643 N N . GLY A 1 91 ? 6.279 -1.140 -1.404 1.00 98.06 91 GLY A N 1
ATOM 644 C CA . GLY A 1 91 ? 5.967 -1.824 -0.151 1.00 98.06 91 GLY A CA 1
ATOM 645 C C . GLY A 1 91 ? 6.656 -1.187 1.054 1.00 98.06 91 GLY A C 1
ATOM 646 O O . GLY A 1 91 ? 6.010 -0.944 2.070 1.00 98.06 91 GLY A O 1
ATOM 647 N N . ARG A 1 92 ? 7.940 -0.825 0.936 1.00 97.75 92 ARG A N 1
ATOM 648 C CA . ARG A 1 92 ? 8.674 -0.180 2.035 1.00 97.75 92 ARG A CA 1
ATOM 649 C C . ARG A 1 92 ? 8.146 1.213 2.378 1.00 97.75 92 ARG A C 1
ATOM 651 O O . ARG A 1 92 ? 8.101 1.582 3.550 1.00 97.75 92 ARG A O 1
ATOM 658 N N . ILE A 1 93 ? 7.753 2.003 1.380 1.00 97.69 93 ILE A N 1
ATOM 659 C CA . ILE A 1 93 ? 7.166 3.326 1.634 1.00 97.69 93 ILE A CA 1
ATOM 660 C C . ILE A 1 93 ? 5.767 3.171 2.250 1.00 97.69 93 ILE A C 1
ATOM 662 O O . ILE A 1 93 ? 5.420 3.929 3.155 1.00 97.69 93 ILE A O 1
ATOM 666 N N . LEU A 1 94 ? 4.987 2.176 1.812 1.00 97.88 94 LEU A N 1
ATOM 667 C CA . LEU A 1 94 ? 3.666 1.881 2.371 1.00 97.88 94 LEU A CA 1
ATOM 668 C C . LEU A 1 94 ? 3.749 1.436 3.839 1.00 97.88 94 LEU A C 1
ATOM 670 O O . LEU A 1 94 ? 2.975 1.919 4.659 1.00 97.88 94 LEU A O 1
ATOM 674 N N . ASP A 1 95 ? 4.717 0.587 4.190 1.00 97.50 95 ASP A N 1
ATOM 675 C CA . ASP A 1 95 ? 4.997 0.207 5.583 1.00 97.50 95 ASP A CA 1
ATOM 676 C C . ASP A 1 95 ? 5.295 1.438 6.453 1.00 97.50 95 ASP A C 1
ATOM 678 O O . ASP A 1 95 ? 4.662 1.669 7.486 1.00 97.50 95 ASP A O 1
ATOM 682 N N . GLY A 1 96 ? 6.201 2.302 5.981 1.00 97.00 96 GLY A N 1
ATOM 683 C CA . GLY A 1 96 ? 6.520 3.559 6.658 1.00 97.00 96 GLY A CA 1
ATOM 684 C C . GLY A 1 96 ? 5.304 4.476 6.825 1.00 97.00 96 GLY A C 1
ATOM 685 O O . GLY A 1 96 ? 5.187 5.160 7.842 1.00 97.00 96 GLY A O 1
ATOM 686 N N . HIS A 1 97 ? 4.383 4.463 5.860 1.00 95.62 97 HIS A N 1
ATOM 687 C CA . HIS A 1 97 ? 3.123 5.190 5.942 1.00 95.62 97 HIS A CA 1
ATOM 688 C C . HIS A 1 97 ? 2.193 4.630 7.020 1.00 95.62 97 HIS A C 1
ATOM 690 O O . HIS A 1 97 ? 1.716 5.395 7.860 1.00 95.62 97 HIS A O 1
ATOM 696 N N . TYR A 1 98 ? 1.972 3.314 7.046 1.00 94.56 98 TYR A N 1
ATOM 697 C CA . TYR A 1 98 ? 1.134 2.680 8.067 1.00 94.56 98 TYR A CA 1
ATOM 698 C C . TYR A 1 98 ? 1.676 2.927 9.469 1.00 94.56 98 TYR A C 1
ATOM 700 O O . TYR A 1 98 ? 0.936 3.357 10.354 1.00 94.56 98 TYR A O 1
ATOM 708 N N . ASN A 1 99 ? 2.990 2.787 9.636 1.00 92.06 99 ASN A N 1
ATOM 709 C CA . ASN A 1 99 ? 3.660 3.093 10.888 1.00 92.06 99 ASN A CA 1
ATOM 710 C C . ASN A 1 99 ? 3.469 4.564 11.311 1.00 92.06 99 ASN A C 1
ATOM 712 O O . ASN A 1 99 ? 3.213 4.857 12.480 1.00 92.06 99 ASN A O 1
ATOM 716 N N . ALA A 1 100 ? 3.564 5.508 10.368 1.00 91.00 100 ALA A N 1
ATOM 717 C CA . ALA A 1 100 ? 3.344 6.922 10.658 1.00 91.00 100 ALA A CA 1
ATOM 718 C C . ALA A 1 100 ? 1.903 7.199 11.122 1.00 91.00 100 ALA A C 1
ATOM 720 O O . ALA A 1 100 ? 1.712 7.936 12.090 1.00 91.00 100 ALA A O 1
ATOM 721 N N . VAL A 1 101 ? 0.897 6.595 10.479 1.00 88.81 101 VAL A N 1
ATOM 722 C CA . VAL A 1 101 ? -0.516 6.739 10.876 1.00 88.81 101 VAL A CA 1
ATOM 723 C C . VAL A 1 101 ? -0.767 6.148 12.263 1.00 88.81 101 VAL A C 1
ATOM 725 O O . VAL A 1 101 ? -1.430 6.779 13.089 1.00 88.81 101 VAL A O 1
ATOM 728 N N . GLU A 1 102 ? -0.204 4.977 12.555 1.00 87.69 102 GLU A N 1
ATOM 729 C CA . GLU A 1 102 ? -0.285 4.362 13.881 1.00 87.69 102 GLU A CA 1
ATOM 730 C C . GLU A 1 102 ? 0.340 5.268 14.952 1.00 87.69 102 GLU A C 1
ATOM 732 O O . GLU A 1 102 ? -0.293 5.574 15.964 1.00 87.69 102 GLU A O 1
ATOM 737 N N . ARG A 1 103 ? 1.547 5.794 14.704 1.00 87.75 103 ARG A N 1
ATOM 738 C CA . ARG A 1 103 ? 2.216 6.727 15.622 1.00 87.75 103 ARG A CA 1
ATOM 739 C C . ARG A 1 103 ? 1.406 7.990 15.868 1.00 87.75 103 ARG A C 1
ATOM 741 O O . ARG A 1 103 ? 1.312 8.424 17.012 1.00 87.75 103 ARG A O 1
ATOM 748 N N . LEU A 1 104 ? 0.820 8.577 14.826 1.00 85.44 104 LEU A N 1
ATOM 749 C CA . LEU A 1 104 ? -0.051 9.743 14.977 1.00 85.44 104 LEU A CA 1
ATOM 750 C C . LEU A 1 104 ? -1.302 9.399 15.786 1.00 85.44 104 LEU A C 1
ATOM 752 O O . LEU A 1 104 ? -1.703 10.180 16.638 1.00 85.44 104 LEU A O 1
ATOM 756 N N . THR A 1 105 ? -1.877 8.219 15.580 1.00 80.56 105 THR A N 1
ATOM 757 C CA . THR A 1 105 ? -3.046 7.764 16.340 1.00 80.56 105 THR A CA 1
ATOM 758 C C . THR A 1 105 ? -2.740 7.626 17.832 1.00 80.56 105 THR A C 1
ATOM 760 O O . THR A 1 105 ? -3.557 8.008 18.663 1.00 80.56 105 THR A O 1
ATOM 763 N N . VAL A 1 106 ? -1.563 7.097 18.175 1.00 83.00 106 VAL A N 1
ATOM 764 C CA . VAL A 1 106 ? -1.166 6.839 19.568 1.00 83.00 106 VAL A CA 1
ATOM 765 C C . VAL A 1 106 ? -0.643 8.097 20.269 1.00 83.00 106 VAL A C 1
ATOM 767 O O . VAL A 1 106 ? -0.888 8.282 21.458 1.00 83.00 106 VAL A O 1
ATOM 770 N N . LEU A 1 107 ? 0.104 8.949 19.561 1.00 83.62 107 LEU A N 1
ATOM 771 C CA . LEU A 1 107 ? 0.893 10.027 20.170 1.00 83.62 107 LEU A CA 1
ATOM 772 C C . LEU A 1 107 ? 0.324 11.431 19.939 1.00 83.62 107 LEU A C 1
ATOM 774 O O . LEU A 1 107 ? 0.761 12.369 20.609 1.00 83.62 107 LEU A O 1
ATOM 778 N N . ALA A 1 108 ? -0.595 11.626 18.987 1.00 74.31 108 ALA A N 1
ATOM 779 C CA . ALA A 1 108 ? -1.111 12.963 18.712 1.00 74.31 108 ALA A CA 1
ATOM 780 C C . ALA A 1 108 ? -2.031 13.446 19.851 1.00 74.31 108 ALA A C 1
ATOM 782 O O . ALA A 1 108 ? -2.958 12.733 20.241 1.00 74.31 108 ALA A O 1
ATOM 783 N N . PRO A 1 109 ? -1.852 14.687 20.347 1.00 63.97 109 PRO A N 1
ATOM 784 C CA . PRO A 1 109 ? -2.810 15.309 21.256 1.00 63.97 109 PRO A CA 1
ATOM 785 C C . PRO A 1 109 ? -4.214 15.346 20.631 1.00 63.97 109 PRO A C 1
ATOM 787 O O . PRO A 1 109 ? -4.355 15.562 19.423 1.00 63.97 109 PRO A O 1
ATOM 790 N N . SER A 1 110 ? -5.259 15.185 21.452 1.00 54.94 110 SER A N 1
ATOM 791 C CA . SER A 1 110 ? -6.635 14.896 21.006 1.00 54.94 110 SER A CA 1
ATOM 792 C C . SER A 1 110 ? -7.252 15.803 19.916 1.00 54.94 110 SER A C 1
ATOM 794 O O . SER A 1 110 ? -8.037 15.268 19.129 1.00 54.94 110 SER A O 1
ATOM 796 N N . PRO A 1 111 ? -6.911 17.100 19.725 1.00 49.34 111 PRO A N 1
ATOM 797 C CA . PRO A 1 111 ? -7.453 17.853 18.587 1.00 49.34 111 PRO A CA 1
ATOM 798 C C . PRO A 1 111 ? -6.796 17.527 17.229 1.00 49.34 111 PRO A C 1
ATOM 800 O O . PRO A 1 111 ? -7.398 17.792 16.189 1.00 49.34 111 PRO A O 1
ATOM 803 N N . PHE A 1 112 ? -5.605 16.914 17.189 1.00 45.56 112 PHE A N 1
ATOM 804 C CA . PHE A 1 112 ? -4.963 16.492 15.933 1.00 45.56 112 PHE A CA 1
ATOM 805 C C . PHE A 1 112 ? -5.479 15.138 15.435 1.00 45.56 112 PHE A C 1
ATOM 807 O O . PHE A 1 112 ? -5.638 14.966 14.224 1.00 45.56 112 PHE A O 1
ATOM 814 N N . ALA A 1 113 ? -5.818 14.217 16.342 1.00 47.72 113 ALA A N 1
ATOM 815 C CA . ALA A 1 113 ? -6.405 12.916 16.005 1.00 47.72 113 ALA A CA 1
ATOM 816 C C . ALA A 1 113 ? -7.795 13.055 15.341 1.00 47.72 113 ALA A C 1
ATOM 818 O O . ALA A 1 113 ? -8.121 12.336 14.397 1.00 47.72 113 ALA A O 1
ATOM 819 N N . ALA A 1 114 ? -8.587 14.045 15.773 1.00 41.53 114 ALA A N 1
ATOM 820 C CA . ALA A 1 114 ? -9.918 14.327 15.227 1.00 41.53 114 ALA A CA 1
ATOM 821 C C . ALA A 1 114 ? -9.919 15.219 13.962 1.00 41.53 114 ALA A C 1
ATOM 823 O O . ALA A 1 114 ? -10.883 15.196 13.193 1.00 41.53 114 ALA A O 1
ATOM 824 N N . GLY A 1 115 ? -8.873 16.034 13.755 1.00 39.72 115 GLY A N 1
ATOM 825 C CA . GLY A 1 115 ? -8.798 17.027 12.673 1.00 39.72 115 GLY A CA 1
ATOM 826 C C . GLY A 1 115 ? -7.982 16.609 11.443 1.00 39.72 115 GLY A C 1
ATOM 827 O O . GLY A 1 115 ? -8.320 17.003 10.327 1.00 39.72 115 GLY A O 1
ATOM 828 N N . SER A 1 116 ? -6.932 15.799 11.613 1.00 43.16 116 SER A N 1
ATOM 829 C CA . SER A 1 116 ? -6.095 15.309 10.500 1.00 43.16 116 SER A CA 1
ATOM 830 C C . SER A 1 116 ? -6.794 14.232 9.662 1.00 43.16 116 SER A C 1
ATOM 832 O O . SER A 1 116 ? -6.652 14.220 8.444 1.00 43.16 116 SER A O 1
ATOM 834 N N . SER A 1 117 ? -7.639 13.411 10.291 1.00 44.38 117 SER A N 1
ATOM 835 C CA . SER A 1 117 ? -8.523 12.439 9.632 1.00 44.38 117 SER A CA 1
ATOM 836 C C . SER A 1 117 ? -9.607 13.098 8.770 1.00 44.38 117 SER A C 1
ATOM 838 O O . SER A 1 117 ? -10.060 12.519 7.788 1.00 44.38 117 SER A O 1
ATOM 840 N N . ARG A 1 118 ? -9.999 14.337 9.100 1.00 38.91 118 ARG A N 1
ATOM 841 C CA . ARG A 1 118 ? -11.104 15.062 8.453 1.00 38.91 118 ARG A CA 1
ATOM 842 C C . ARG A 1 118 ? -10.663 15.958 7.283 1.00 38.91 118 ARG A C 1
ATOM 844 O O . ARG A 1 118 ? -11.515 16.479 6.570 1.00 38.91 118 ARG A O 1
ATOM 851 N N . ARG A 1 119 ? -9.352 16.172 7.089 1.00 38.00 119 ARG A N 1
ATOM 852 C CA . ARG A 1 119 ? -8.793 17.153 6.130 1.00 38.00 119 ARG A CA 1
ATOM 853 C C . ARG A 1 119 ? -7.855 16.545 5.078 1.00 38.00 119 ARG A C 1
ATOM 855 O O . ARG A 1 119 ? -7.155 17.284 4.391 1.00 38.00 119 ARG A O 1
ATOM 862 N N . SER A 1 120 ? -7.849 15.224 4.922 1.00 38.25 120 SER A N 1
ATOM 863 C CA . SER A 1 120 ? -7.198 14.569 3.786 1.00 38.25 120 SER A CA 1
ATOM 864 C C . SER A 1 120 ? -8.247 14.255 2.719 1.00 38.25 120 SER A C 1
ATOM 866 O O . SER A 1 120 ? -9.017 13.313 2.901 1.00 38.25 120 SER A O 1
ATOM 868 N N . PRO A 1 121 ? -8.325 15.014 1.610 1.00 33.53 121 PRO A N 1
ATOM 869 C CA . PRO A 1 121 ? -9.042 14.535 0.437 1.00 33.53 121 PRO A CA 1
ATOM 870 C C . PRO A 1 121 ? -8.425 13.205 -0.036 1.00 33.53 121 PRO A C 1
ATOM 872 O O . PRO A 1 121 ? -7.216 12.993 0.137 1.00 33.53 121 PRO A O 1
ATOM 875 N N . PRO A 1 122 ? -9.222 12.301 -0.632 1.00 38.03 122 PRO A N 1
ATOM 876 C CA . PRO A 1 122 ? -8.697 11.063 -1.196 1.00 38.03 122 PRO A CA 1
ATOM 877 C C . PRO A 1 122 ? -7.563 11.398 -2.179 1.00 38.03 122 PRO A C 1
ATOM 879 O O . PRO A 1 122 ? -7.773 12.122 -3.150 1.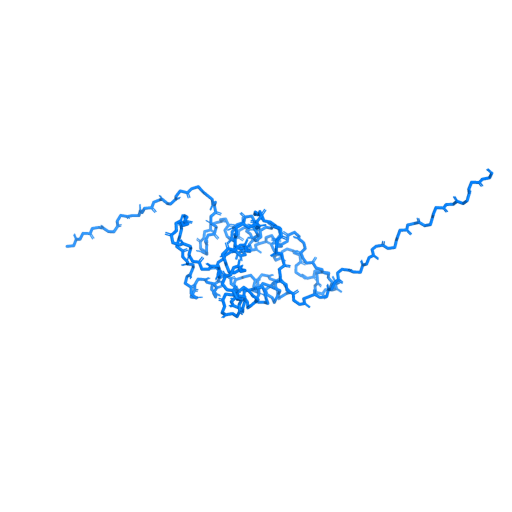00 38.03 122 PRO A O 1
ATOM 882 N N . GLY A 1 123 ? -6.342 10.933 -1.884 1.00 46.03 123 GLY A N 1
ATOM 883 C CA . GLY A 1 123 ? -5.162 11.130 -2.739 1.00 46.03 123 GLY A CA 1
ATOM 884 C C . GLY A 1 123 ? -4.037 12.038 -2.228 1.00 46.03 123 GLY A C 1
ATOM 885 O O . GLY A 1 123 ? -2.984 12.047 -2.858 1.00 46.03 123 GLY A O 1
ATOM 886 N N . SER A 1 124 ? -4.182 12.794 -1.130 1.00 42.78 124 SER A N 1
ATOM 887 C CA . SER A 1 124 ? -3.233 13.898 -0.851 1.00 42.78 124 SER A CA 1
ATOM 888 C C . SER A 1 124 ? -2.169 13.667 0.227 1.00 42.78 124 SER A C 1
ATOM 890 O O . SER A 1 124 ? -1.391 14.580 0.500 1.00 42.78 124 SER A O 1
ATOM 892 N N . CYS A 1 125 ? -2.117 12.509 0.882 1.00 42.00 125 CYS A N 1
ATOM 893 C CA . CYS A 1 125 ? -1.295 12.348 2.084 1.00 42.00 125 CYS A CA 1
ATOM 894 C C . CYS A 1 125 ? -0.381 11.119 2.028 1.00 42.00 125 CYS A C 1
ATOM 896 O O . CYS A 1 125 ? -0.597 10.130 2.723 1.00 42.00 125 CYS A O 1
ATOM 898 N N . ALA A 1 126 ? 0.691 11.220 1.238 1.00 43.44 126 ALA A N 1
ATOM 899 C CA . ALA A 1 126 ? 1.861 10.366 1.406 1.00 43.44 126 ALA A CA 1
ATOM 900 C C . ALA A 1 126 ? 2.660 10.859 2.624 1.00 43.44 126 ALA A C 1
ATOM 902 O O . ALA A 1 126 ? 3.466 11.783 2.529 1.00 43.44 126 ALA A O 1
ATOM 903 N N . TRP A 1 127 ? 2.405 10.269 3.790 1.00 42.09 127 TRP A N 1
ATOM 904 C CA . TRP A 1 127 ? 3.241 10.475 4.974 1.00 42.09 127 TRP A CA 1
ATOM 905 C C . TRP A 1 127 ? 4.291 9.371 5.017 1.00 42.09 127 TRP A C 1
ATOM 907 O O . TRP A 1 127 ? 3.933 8.204 5.111 1.00 42.09 127 TRP A O 1
ATOM 917 N N . GLY A 1 128 ? 5.569 9.731 4.926 1.00 36.72 128 GLY A N 1
ATOM 918 C CA . GLY A 1 128 ? 6.694 8.805 5.020 1.00 36.72 128 GLY A CA 1
ATOM 919 C C . GLY A 1 128 ? 8.015 9.565 5.146 1.00 36.72 128 GLY A C 1
ATOM 920 O O . GLY A 1 128 ? 8.132 10.699 4.689 1.00 36.72 128 GLY A O 1
ATOM 921 N N . SER A 1 129 ? 9.022 8.952 5.769 1.00 40.44 129 SER A N 1
ATOM 922 C CA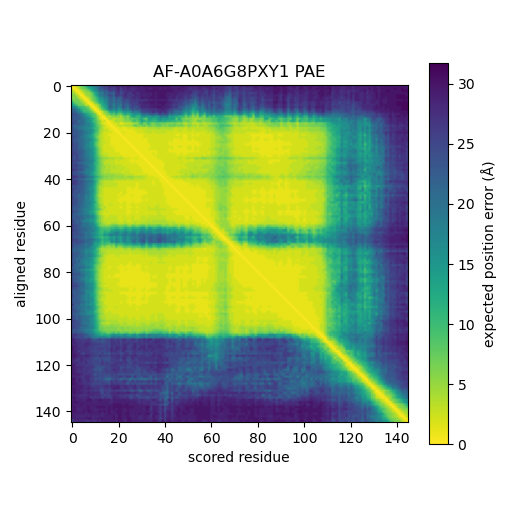 . SER A 1 129 ? 10.384 9.501 5.911 1.00 40.44 129 SER A CA 1
ATOM 923 C C . SER A 1 129 ? 11.234 9.388 4.632 1.00 40.44 129 SER A C 1
ATOM 925 O O . SER A 1 129 ? 12.428 9.693 4.650 1.00 40.44 129 SER A O 1
ATOM 927 N N . GLY A 1 130 ? 10.635 8.952 3.517 1.00 38.38 130 GLY A N 1
ATOM 928 C CA . GLY A 1 130 ? 11.284 8.864 2.211 1.00 38.38 130 GLY A CA 1
ATOM 929 C C . GLY A 1 130 ? 11.666 10.253 1.704 1.00 38.38 130 GLY A C 1
ATOM 930 O O . GLY A 1 130 ? 10.828 11.149 1.654 1.00 38.38 130 GLY A O 1
ATOM 931 N N . GLY A 1 131 ? 12.953 10.424 1.391 1.00 36.69 131 GLY A N 1
ATOM 932 C CA . GLY A 1 131 ? 13.613 11.691 1.077 1.00 36.69 131 GLY A CA 1
ATOM 933 C C . GLY A 1 131 ? 12.780 12.688 0.267 1.00 36.69 131 GLY A C 1
ATOM 934 O O . GLY A 1 131 ? 12.152 12.341 -0.731 1.00 36.69 131 GLY A O 1
ATOM 935 N N . ARG A 1 132 ? 12.832 13.957 0.696 1.00 31.83 132 ARG A N 1
ATOM 936 C CA . ARG A 1 132 ? 12.233 15.097 -0.012 1.00 31.83 132 ARG A CA 1
ATOM 937 C C . ARG A 1 132 ? 12.561 15.035 -1.514 1.00 31.83 132 ARG A C 1
AT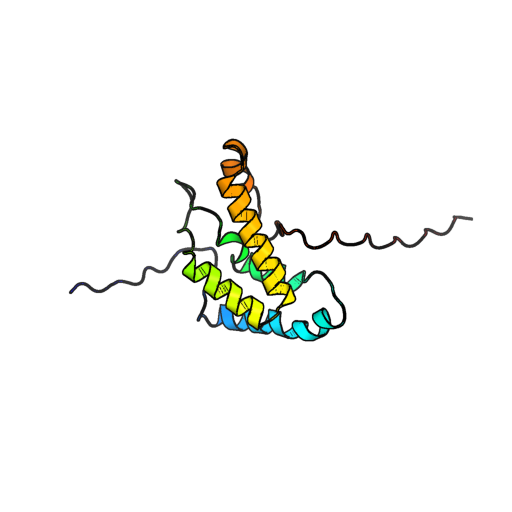OM 939 O O . ARG A 1 132 ? 13.736 14.862 -1.851 1.00 31.83 132 ARG A O 1
ATOM 946 N N . PRO A 1 133 ? 11.588 15.278 -2.409 1.00 40.06 133 PRO A N 1
ATOM 947 C CA . PRO A 1 133 ? 11.886 15.459 -3.820 1.00 40.06 133 PRO A CA 1
ATOM 948 C C . PRO A 1 133 ? 12.876 16.618 -3.984 1.00 40.06 133 PRO A C 1
ATOM 950 O O . PRO A 1 133 ? 12.691 17.703 -3.422 1.00 40.06 133 PRO A O 1
ATOM 953 N N . ARG A 1 134 ? 13.961 16.386 -4.732 1.00 35.25 134 ARG A N 1
ATOM 954 C CA . ARG A 1 134 ? 14.891 17.459 -5.101 1.00 35.25 134 ARG A CA 1
ATOM 955 C C . ARG A 1 134 ? 14.140 18.462 -5.985 1.00 35.25 134 ARG A C 1
ATOM 957 O O . ARG A 1 134 ? 13.496 18.041 -6.947 1.00 35.25 134 ARG A O 1
ATOM 964 N N . PRO A 1 135 ? 14.225 19.776 -5.713 1.00 34.00 135 PRO A N 1
ATOM 965 C CA . PRO A 1 135 ? 13.582 20.769 -6.557 1.00 34.00 135 PRO A CA 1
ATOM 966 C C . PRO A 1 135 ? 14.165 20.697 -7.970 1.00 34.00 135 PRO A C 1
ATOM 968 O O . PRO A 1 135 ? 15.381 20.756 -8.173 1.00 34.00 135 PRO A O 1
ATOM 971 N N . ARG A 1 136 ? 13.273 20.569 -8.953 1.00 38.78 136 ARG A N 1
ATOM 972 C CA . ARG A 1 136 ? 13.600 20.631 -10.377 1.00 38.78 136 ARG A CA 1
ATOM 973 C C . ARG A 1 136 ? 14.225 22.007 -10.638 1.00 38.78 136 ARG A C 1
ATOM 975 O O . ARG A 1 136 ? 13.551 23.022 -10.474 1.00 38.78 136 ARG A O 1
ATOM 982 N N . ARG A 1 137 ? 15.519 22.062 -10.986 1.00 38.34 137 ARG A N 1
AT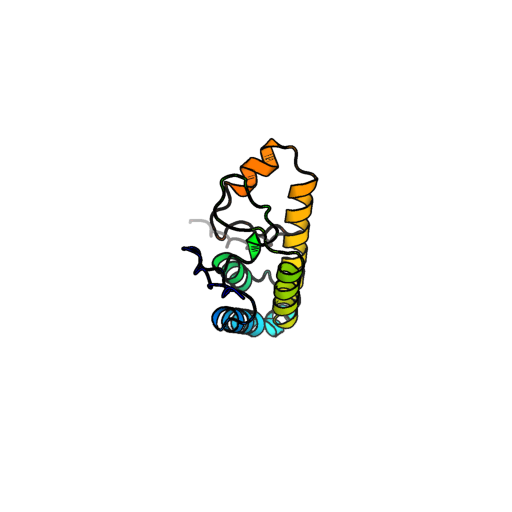OM 983 C CA . ARG A 1 137 ? 16.197 23.324 -11.336 1.00 38.34 137 ARG A CA 1
ATOM 984 C C . ARG A 1 137 ? 15.419 23.997 -12.470 1.00 38.34 137 ARG A C 1
ATOM 986 O O . ARG A 1 137 ? 15.352 23.465 -13.576 1.00 38.34 137 ARG A O 1
ATOM 993 N N . GLY A 1 138 ? 14.815 25.148 -12.180 1.00 38.19 138 GLY A N 1
ATOM 994 C CA . GLY A 1 138 ? 14.188 25.998 -13.185 1.00 38.19 138 GLY A CA 1
ATOM 995 C C . GLY A 1 138 ? 15.225 26.435 -14.218 1.00 38.19 138 GLY A C 1
ATOM 996 O O . GLY A 1 138 ? 16.352 26.786 -13.867 1.00 38.19 138 GLY A O 1
ATOM 997 N N . ARG A 1 139 ? 14.853 26.382 -15.501 1.00 42.75 139 ARG A N 1
ATOM 998 C CA . ARG A 1 139 ? 15.664 26.927 -16.594 1.00 42.75 139 ARG A CA 1
ATOM 999 C C . ARG A 1 139 ? 15.900 28.417 -16.341 1.00 42.75 139 ARG A C 1
ATOM 1001 O O . ARG A 1 139 ? 14.951 29.158 -16.089 1.00 42.75 139 ARG A O 1
ATOM 1008 N N . ALA A 1 140 ? 1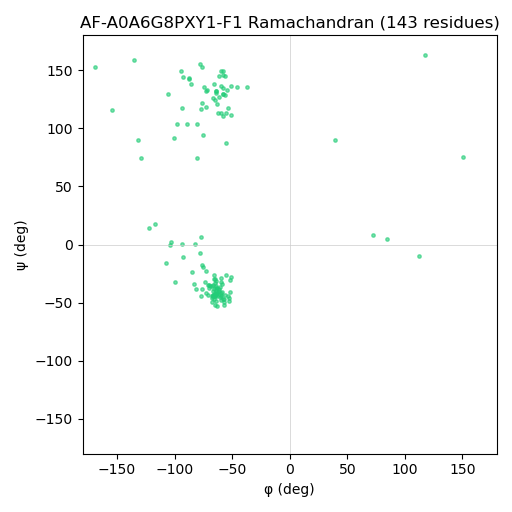7.162 28.833 -16.418 1.00 43.72 140 ALA A N 1
ATOM 1009 C CA . ALA A 1 140 ? 17.549 30.233 -16.363 1.00 43.72 140 ALA A CA 1
ATOM 1010 C C . ALA A 1 140 ? 16.814 31.015 -17.462 1.00 43.72 140 ALA A C 1
ATOM 1012 O O . ALA A 1 140 ? 16.802 30.618 -18.628 1.00 43.72 140 ALA A O 1
ATOM 1013 N N . ARG A 1 141 ? 16.172 32.114 -17.070 1.00 42.12 141 ARG A N 1
ATOM 1014 C CA . ARG A 1 141 ? 15.545 33.059 -17.991 1.00 42.12 141 ARG A CA 1
ATOM 1015 C C . ARG A 1 141 ? 16.668 33.885 -18.623 1.00 42.12 141 ARG A C 1
ATOM 1017 O O . ARG A 1 141 ? 17.444 34.494 -17.893 1.00 42.12 141 ARG A O 1
ATOM 1024 N N . ALA A 1 142 ? 16.778 33.867 -19.950 1.00 50.09 142 ALA A N 1
ATOM 1025 C CA . ALA A 1 142 ? 17.754 34.685 -20.667 1.00 50.09 142 ALA A CA 1
ATOM 1026 C C . ALA A 1 142 ? 17.495 36.187 -20.415 1.00 50.09 142 ALA A C 1
ATOM 1028 O O . ALA A 1 142 ? 16.327 36.580 -20.281 1.00 50.09 142 ALA A O 1
ATOM 1029 N N . PRO A 1 143 ? 18.547 37.024 -20.336 1.00 47.84 143 PRO A N 1
ATOM 1030 C CA . PRO A 1 143 ? 18.388 38.464 -20.185 1.00 47.84 143 PRO A CA 1
ATOM 1031 C C . PRO A 1 143 ? 17.726 39.053 -21.435 1.00 47.84 143 PRO A C 1
ATO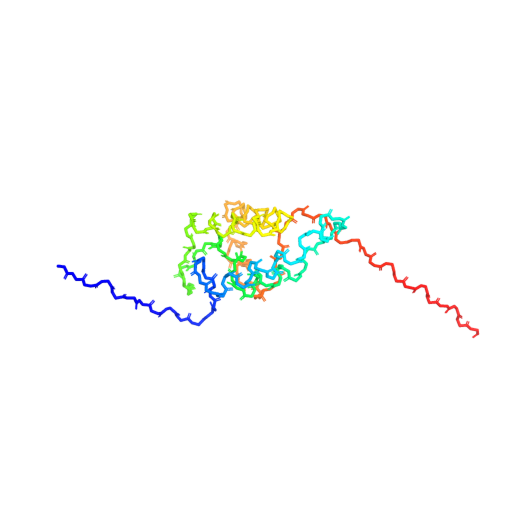M 1033 O O . PRO A 1 143 ? 18.023 38.652 -22.560 1.00 47.84 143 PRO A O 1
ATOM 1036 N N . ARG A 1 144 ? 16.790 39.982 -21.223 1.00 49.06 144 ARG A N 1
ATOM 1037 C CA . ARG A 1 144 ? 16.208 40.780 -22.306 1.00 49.06 144 ARG A CA 1
ATOM 1038 C C . ARG A 1 144 ? 17.251 41.800 -22.766 1.00 49.06 144 ARG A C 1
ATOM 1040 O O . ARG A 1 144 ? 17.876 42.427 -21.912 1.00 49.06 144 ARG A O 1
ATOM 1047 N N . ALA A 1 145 ? 17.428 41.882 -24.083 1.00 63.78 145 ALA A N 1
ATOM 1048 C CA . ALA A 1 145 ? 18.180 42.930 -24.766 1.00 63.78 145 ALA A CA 1
ATOM 1049 C C . ALA A 1 145 ? 17.511 44.299 -24.590 1.00 63.78 145 ALA A C 1
ATOM 1051 O O . ALA A 1 145 ? 16.269 44.316 -24.402 1.00 63.78 145 ALA A O 1
#

Mean predicted aligned error: 13.68 Å

Foldseek 3Di:
DDDDDDDDADDQAQPFPPHPLLVVLLLVLLVCAVVCVVPPDDPLVNLQSCLSNVNLCQLQQDDPPDPDHRHDPVRNVVSLVSNCVSHVVRSVLSVQSSVVNVCCCVPPDVVCSVPVVVPDDRRDDSDGPPDDPDDDDDDDDDDDD